Protein AF-A0A3N5ESU7-F1 (afdb_monomer_lite)

Structure (mmCIF, N/CA/C/O backbone):
data_AF-A0A3N5ESU7-F1
#
_entry.id   AF-A0A3N5ESU7-F1
#
loop_
_atom_site.group_PDB
_atom_site.id
_atom_site.type_symbol
_atom_site.label_atom_id
_atom_site.label_alt_id
_atom_site.label_comp_id
_atom_site.label_asym_id
_atom_site.label_entity_id
_atom_site.label_seq_id
_atom_site.pdbx_PDB_ins_code
_atom_site.Cartn_x
_atom_site.Cartn_y
_atom_site.Cartn_z
_atom_site.occupancy
_atom_site.B_iso_or_equiv
_atom_site.auth_seq_id
_atom_site.auth_comp_id
_atom_site.auth_asym_id
_atom_site.auth_atom_id
_atom_site.pdbx_PDB_model_num
ATOM 1 N N . MET A 1 1 ? -9.146 22.031 25.992 1.00 67.94 1 MET A N 1
ATOM 2 C CA . MET A 1 1 ? -7.794 21.442 25.956 1.00 67.94 1 MET A CA 1
ATOM 3 C C . MET A 1 1 ? -7.318 21.560 24.525 1.00 67.94 1 MET A C 1
ATOM 5 O O . MET A 1 1 ? -8.022 21.078 23.650 1.00 67.94 1 MET A O 1
ATOM 9 N N . ASP A 1 2 ? -6.234 22.289 24.282 1.00 82.75 2 ASP A N 1
ATOM 10 C CA . ASP A 1 2 ? -5.655 22.416 22.942 1.00 82.75 2 ASP A CA 1
ATOM 11 C C . ASP A 1 2 ? -4.749 21.203 22.685 1.00 82.75 2 ASP A C 1
ATOM 13 O O . ASP A 1 2 ? -3.868 20.911 23.492 1.00 82.75 2 ASP A O 1
ATOM 17 N N . LEU A 1 3 ? -5.025 20.456 21.615 1.00 87.44 3 LEU A N 1
ATOM 18 C CA . LEU A 1 3 ? -4.302 19.239 21.217 1.00 87.44 3 LEU A CA 1
ATOM 19 C C . LEU A 1 3 ? -3.495 19.452 19.926 1.00 87.44 3 LEU A C 1
ATOM 21 O O . LEU A 1 3 ? -3.022 18.493 19.310 1.00 87.44 3 LEU A O 1
ATOM 25 N N . SER A 1 4 ? -3.345 20.705 19.496 1.00 86.56 4 SER A N 1
ATOM 26 C CA . SER A 1 4 ? -2.638 21.060 18.271 1.00 86.56 4 SER A CA 1
ATOM 27 C C . SER A 1 4 ? -1.185 20.577 18.315 1.00 86.56 4 SER A C 1
ATOM 29 O O . SER A 1 4 ? -0.419 20.922 19.210 1.00 86.56 4 SER A O 1
ATOM 31 N N . GLY A 1 5 ? -0.794 19.767 17.329 1.00 86.25 5 GLY A N 1
ATOM 32 C CA . GLY A 1 5 ? 0.573 19.254 17.202 1.00 86.25 5 GLY A CA 1
ATOM 33 C C . GLY A 1 5 ? 0.890 18.002 18.024 1.00 86.25 5 GLY A C 1
ATOM 34 O O . GLY A 1 5 ? 2.045 17.571 18.012 1.00 86.25 5 GLY A O 1
ATOM 35 N N . LEU A 1 6 ? -0.097 17.388 18.691 1.00 86.75 6 LEU A N 1
ATOM 36 C CA . LEU A 1 6 ? 0.080 16.085 19.333 1.00 86.75 6 LEU A CA 1
ATOM 37 C C . LEU A 1 6 ? 0.543 15.048 18.296 1.00 86.75 6 LEU A C 1
ATOM 39 O O . LEU A 1 6 ? -0.131 14.795 17.299 1.00 86.75 6 LEU A O 1
ATOM 43 N N . LYS A 1 7 ? 1.704 14.440 18.548 1.00 86.50 7 LYS A N 1
ATOM 44 C CA . LYS A 1 7 ? 2.258 13.339 17.757 1.00 86.50 7 LYS A CA 1
ATOM 45 C C . LYS A 1 7 ? 2.439 12.137 18.664 1.00 86.50 7 LYS A C 1
ATOM 47 O O . LYS A 1 7 ? 2.999 12.257 19.749 1.00 86.50 7 LYS A O 1
ATOM 52 N N . PHE A 1 8 ? 2.004 10.984 18.193 1.00 85.31 8 PHE A N 1
ATOM 53 C CA . PHE A 1 8 ? 2.199 9.703 18.851 1.00 85.31 8 PHE A CA 1
ATOM 54 C C . PHE A 1 8 ? 2.581 8.669 17.794 1.00 85.31 8 PHE A C 1
ATOM 56 O O . PHE A 1 8 ? 2.331 8.861 16.602 1.00 85.31 8 PHE A O 1
ATOM 63 N N . LEU A 1 9 ? 3.244 7.598 18.222 1.00 83.62 9 LEU A N 1
ATOM 64 C CA . LEU A 1 9 ? 3.512 6.469 17.342 1.00 83.62 9 LEU A CA 1
ATOM 65 C C . LEU A 1 9 ? 2.192 5.745 17.102 1.00 83.62 9 LEU A C 1
ATOM 67 O O . LEU A 1 9 ? 1.533 5.379 18.069 1.00 83.62 9 LEU A O 1
ATOM 71 N N . SER A 1 10 ? 1.839 5.546 15.834 1.00 84.31 10 SER A N 1
ATOM 72 C CA . SER A 1 10 ? 0.693 4.730 15.452 1.00 84.31 10 SER A CA 1
ATOM 73 C C . SER A 1 10 ? 1.152 3.551 14.608 1.00 84.31 10 SER A C 1
ATOM 75 O O . SER A 1 10 ? 1.995 3.707 13.718 1.00 84.31 10 SER A O 1
ATOM 77 N N . SER A 1 11 ? 0.619 2.368 14.899 1.00 91.69 11 SER A N 1
ATOM 78 C CA . SER A 1 11 ? 0.835 1.175 14.078 1.00 91.69 11 SER A CA 1
ATOM 79 C C . SER A 1 11 ? -0.348 0.940 13.142 1.00 91.69 11 SER A C 1
ATOM 81 O O . SER A 1 11 ? -1.488 1.296 13.432 1.00 91.69 11 SER A O 1
ATOM 83 N N . SER A 1 12 ? -0.087 0.376 11.966 1.00 93.81 12 SER A N 1
ATOM 84 C CA . SER A 1 12 ? -1.148 -0.039 11.049 1.00 93.81 12 SER A CA 1
ATOM 85 C C . SER A 1 12 ? -0.792 -1.368 10.411 1.00 93.81 12 SER A C 1
ATOM 87 O O . SER A 1 12 ? 0.336 -1.553 9.950 1.00 9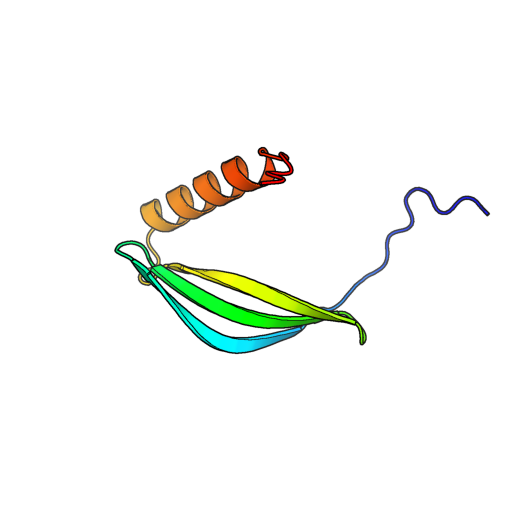3.81 12 SER A O 1
ATOM 89 N N . THR A 1 13 ? -1.754 -2.281 10.379 1.00 95.56 13 THR A N 1
ATOM 90 C CA . THR A 1 13 ? -1.656 -3.550 9.658 1.00 95.56 13 THR A CA 1
ATOM 91 C C . THR A 1 13 ? -2.571 -3.515 8.443 1.00 95.56 13 THR A C 1
ATOM 93 O O . THR A 1 13 ? -3.608 -2.854 8.448 1.00 95.56 13 THR A O 1
ATOM 96 N N . TYR A 1 14 ? -2.161 -4.201 7.379 1.00 96.19 14 TYR A N 1
ATOM 97 C CA . TYR A 1 14 ? -2.914 -4.279 6.132 1.00 96.19 14 TYR A CA 1
ATOM 98 C C . TYR A 1 14 ? -3.147 -5.746 5.793 1.00 96.19 14 TYR A C 1
ATOM 100 O O . TYR A 1 14 ? -2.187 -6.494 5.594 1.00 96.19 14 TYR A O 1
ATOM 108 N N . THR A 1 15 ? -4.411 -6.143 5.699 1.00 96.88 15 THR A N 1
ATOM 109 C CA . THR A 1 15 ? -4.820 -7.491 5.299 1.00 96.88 15 THR A CA 1
ATOM 110 C C . THR A 1 15 ? -5.419 -7.424 3.905 1.00 96.88 15 THR A C 1
ATOM 112 O O . THR A 1 15 ? -6.437 -6.771 3.690 1.00 96.88 15 THR A O 1
ATOM 115 N N . VAL A 1 16 ? -4.786 -8.084 2.934 1.00 97.00 16 VAL A N 1
ATOM 116 C CA . VAL A 1 16 ? -5.290 -8.118 1.555 1.00 97.00 16 VAL A CA 1
ATOM 117 C C . VAL A 1 16 ? -6.573 -8.944 1.502 1.00 97.00 16 VAL A C 1
ATOM 119 O O . VAL A 1 16 ? -6.575 -10.111 1.886 1.00 97.00 16 VAL A O 1
ATOM 122 N N . VAL A 1 17 ? -7.641 -8.337 0.986 1.00 97.44 17 VAL A N 1
ATOM 123 C CA . VAL A 1 17 ? -8.940 -8.983 0.754 1.00 97.44 17 VAL A CA 1
ATOM 124 C C . VAL A 1 17 ? -8.968 -9.623 -0.633 1.00 97.44 17 VAL A C 1
ATOM 126 O O . VAL A 1 17 ? -9.418 -10.754 -0.791 1.00 97.44 17 VAL A O 1
ATOM 129 N N . GLY A 1 18 ? -8.457 -8.919 -1.647 1.00 95.81 18 GLY A N 1
ATOM 130 C CA . GLY A 1 18 ? -8.412 -9.435 -3.013 1.00 95.81 18 GLY A CA 1
ATOM 131 C C . GLY A 1 18 ? -7.984 -8.402 -4.047 1.00 95.81 18 GLY A C 1
ATOM 132 O O . GLY A 1 18 ? -7.763 -7.234 -3.740 1.00 95.81 18 GLY A O 1
ATOM 133 N N . GLU A 1 19 ? -7.864 -8.839 -5.296 1.00 96.75 19 GLU A N 1
ATOM 134 C CA . GLU A 1 19 ? -7.623 -7.960 -6.441 1.00 96.75 19 GLU A CA 1
ATOM 135 C C . GLU A 1 19 ? -8.928 -7.301 -6.893 1.00 96.75 19 GLU A C 1
ATOM 137 O O . GLU A 1 19 ? -9.935 -7.978 -7.081 1.00 96.75 19 GLU A O 1
ATOM 142 N N . ILE A 1 20 ? -8.890 -5.985 -7.102 1.00 96.88 20 ILE A N 1
ATOM 143 C CA . ILE A 1 20 ? -10.025 -5.206 -7.626 1.00 96.8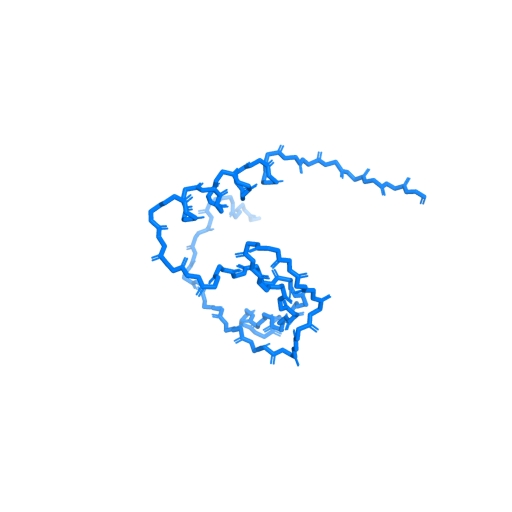8 20 ILE A CA 1
ATOM 144 C C . ILE A 1 20 ? -9.733 -4.569 -8.983 1.00 96.88 20 ILE A C 1
ATOM 146 O O . ILE A 1 20 ? -10.631 -4.034 -9.625 1.00 96.88 20 ILE A O 1
ATOM 150 N N . GLY A 1 21 ? -8.483 -4.619 -9.441 1.00 93.62 21 GLY A N 1
ATOM 151 C CA . GLY A 1 21 ? -8.118 -4.071 -10.735 1.00 93.62 21 GLY A CA 1
ATOM 152 C C . GLY A 1 21 ? -6.714 -4.453 -11.165 1.00 93.62 21 GLY A C 1
ATOM 153 O O . GLY A 1 21 ? -5.809 -4.651 -10.354 1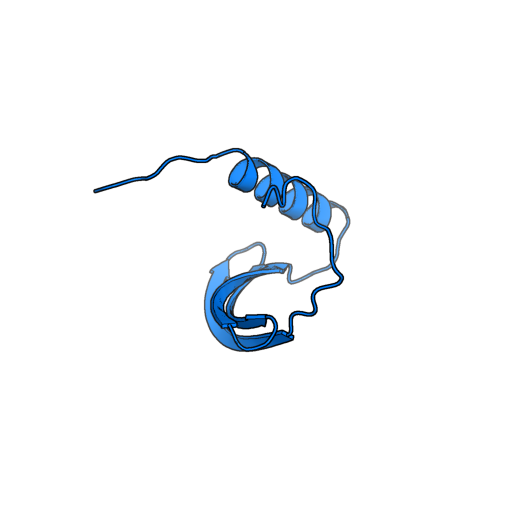.00 93.62 21 GLY A O 1
ATOM 154 N N . ARG A 1 22 ? -6.517 -4.519 -12.479 1.00 92.38 22 ARG A N 1
ATOM 155 C CA . ARG A 1 22 ? -5.244 -4.885 -13.090 1.00 92.38 22 ARG A CA 1
ATOM 156 C C . ARG A 1 22 ? -5.026 -4.082 -14.358 1.00 92.38 22 ARG A C 1
ATOM 158 O O . ARG A 1 22 ? -5.887 -4.042 -15.228 1.00 92.38 22 ARG A O 1
ATOM 165 N N . GLY A 1 23 ? -3.843 -3.489 -14.474 1.00 85.31 23 GLY A N 1
ATOM 166 C CA . GLY A 1 23 ? -3.443 -2.715 -15.646 1.00 85.31 23 GLY A CA 1
ATOM 167 C C . GLY A 1 23 ? -2.017 -3.024 -16.086 1.00 85.31 23 GLY A C 1
ATOM 168 O O . GLY A 1 23 ? -1.347 -3.893 -15.518 1.00 85.31 23 GLY A O 1
ATOM 169 N N . GLY A 1 24 ? -1.543 -2.282 -17.090 1.00 81.38 24 GLY A N 1
ATOM 170 C CA . GLY A 1 24 ? -0.193 -2.443 -17.642 1.00 81.38 24 GLY A CA 1
ATOM 171 C C . GLY A 1 24 ? 0.925 -2.182 -16.627 1.00 81.38 24 GLY A C 1
ATOM 172 O O . GLY A 1 24 ? 1.960 -2.834 -16.679 1.00 81.38 24 GLY A O 1
ATOM 173 N N . MET A 1 25 ? 0.701 -1.285 -15.661 1.00 79.44 25 MET A N 1
ATOM 174 C CA . MET A 1 25 ? 1.711 -0.916 -14.661 1.00 79.44 25 MET A CA 1
ATOM 175 C C . MET A 1 25 ? 1.679 -1.792 -13.398 1.00 79.44 25 MET A C 1
ATOM 177 O O . MET A 1 25 ? 2.676 -1.885 -12.681 1.00 79.44 25 MET A O 1
ATOM 181 N N . GLY A 1 26 ? 0.548 -2.435 -13.093 1.00 86.44 26 GLY A N 1
ATOM 182 C CA . GLY A 1 26 ? 0.330 -2.889 -11.727 1.00 86.44 26 GLY A CA 1
ATOM 183 C C . GLY A 1 26 ? -0.950 -3.657 -11.447 1.00 86.44 26 GLY A C 1
ATOM 184 O O . GLY A 1 26 ? -1.733 -3.978 -12.346 1.00 86.44 26 GLY A O 1
ATOM 185 N N . ILE A 1 27 ? -1.118 -3.952 -10.162 1.00 91.62 27 ILE A N 1
ATOM 186 C CA . ILE A 1 27 ? -2.308 -4.567 -9.575 1.00 91.62 27 ILE A CA 1
ATOM 187 C C . ILE A 1 27 ? -2.823 -3.623 -8.490 1.00 91.62 27 ILE A C 1
ATOM 189 O O . ILE A 1 27 ? -2.033 -3.067 -7.721 1.00 91.62 27 ILE A O 1
ATOM 193 N N . VAL A 1 28 ? -4.139 -3.445 -8.449 1.00 94.19 28 VAL A N 1
ATOM 194 C CA . VAL A 1 28 ? -4.855 -2.742 -7.388 1.00 94.19 28 VAL A CA 1
ATOM 195 C C . VAL A 1 28 ? -5.538 -3.787 -6.516 1.00 94.19 28 VAL A C 1
ATOM 197 O O . VAL A 1 28 ? -6.326 -4.601 -7.002 1.00 94.19 28 VAL A O 1
ATOM 200 N N . LEU A 1 29 ? -5.210 -3.768 -5.231 1.00 96.38 29 LEU A N 1
ATOM 201 C CA . LEU A 1 29 ? -5.731 -4.684 -4.226 1.00 96.38 29 LEU A CA 1
ATOM 202 C C . LEU A 1 29 ? -6.689 -3.933 -3.306 1.00 96.38 29 LEU A C 1
ATOM 204 O O . LEU A 1 29 ? -6.385 -2.822 -2.885 1.00 96.38 29 LEU A O 1
ATOM 208 N N . LEU A 1 30 ? -7.810 -4.551 -2.954 1.00 97.62 30 LEU A N 1
ATOM 209 C CA . LEU A 1 30 ? -8.584 -4.150 -1.789 1.00 97.62 30 LEU A CA 1
ATOM 210 C C . LEU A 1 30 ? -7.912 -4.732 -0.548 1.00 97.62 30 LEU A C 1
ATOM 212 O O . LEU A 1 30 ? -7.611 -5.929 -0.504 1.00 97.62 30 LEU A O 1
ATOM 216 N N . ALA A 1 31 ? -7.683 -3.895 0.455 1.00 97.69 31 ALA A N 1
ATOM 217 C CA . ALA A 1 31 ? -7.149 -4.311 1.739 1.00 97.69 31 ALA A CA 1
ATOM 218 C C . ALA A 1 31 ? -7.939 -3.683 2.885 1.00 97.69 31 ALA A C 1
ATOM 220 O O . ALA A 1 31 ? -8.404 -2.548 2.789 1.00 97.69 31 ALA A O 1
ATOM 221 N N . GLU A 1 32 ? -8.049 -4.423 3.980 1.00 97.38 32 GLU A N 1
ATOM 222 C CA . GLU A 1 32 ? -8.473 -3.881 5.261 1.00 97.38 32 GLU A CA 1
ATOM 223 C C . GLU A 1 32 ? -7.242 -3.313 5.970 1.00 97.38 32 GLU A C 1
ATOM 225 O O . GLU A 1 32 ? -6.271 -4.030 6.224 1.00 97.38 32 GLU A O 1
ATOM 230 N N . LYS A 1 33 ? -7.268 -2.013 6.256 1.00 96.50 33 LYS A N 1
ATOM 231 C CA . LYS A 1 33 ? -6.290 -1.332 7.099 1.00 96.50 33 LYS A CA 1
ATOM 232 C C . LYS A 1 33 ? -6.837 -1.309 8.517 1.00 96.50 33 LYS A C 1
ATOM 234 O O . LYS A 1 33 ? -7.849 -0.661 8.762 1.00 96.50 33 LYS A O 1
ATOM 239 N N . ASN A 1 34 ? -6.148 -1.961 9.446 1.00 95.56 34 ASN A N 1
ATOM 240 C CA . ASN A 1 34 ? -6.436 -1.829 10.866 1.00 95.56 34 ASN A CA 1
ATOM 241 C C . ASN A 1 34 ? -5.415 -0.885 11.506 1.00 95.56 34 ASN A C 1
ATOM 243 O O . ASN A 1 34 ? -4.210 -1.142 11.471 1.00 95.56 34 ASN A O 1
ATOM 247 N N . SER A 1 35 ? -5.899 0.209 12.081 1.00 93.25 35 SER A N 1
ATOM 248 C CA . SER A 1 35 ? -5.105 1.160 12.852 1.00 93.25 35 SER A CA 1
ATOM 249 C C . SER A 1 35 ? -5.651 1.195 14.268 1.00 93.25 35 SER A C 1
ATOM 251 O O . SER A 1 35 ? -6.630 1.882 14.544 1.00 93.25 35 SER A O 1
ATOM 253 N N . GLU A 1 36 ? -5.028 0.413 15.150 1.00 90.62 36 GLU A N 1
ATOM 254 C CA . GLU A 1 36 ? -5.314 0.426 16.592 1.00 90.62 36 GLU A CA 1
ATOM 255 C C . GLU A 1 36 ? -6.801 0.196 16.916 1.00 90.62 36 GLU A C 1
ATOM 257 O O . GLU A 1 36 ? -7.372 0.821 17.805 1.00 90.62 36 GLU A O 1
ATOM 262 N N . GLY A 1 37 ? -7.433 -0.730 16.183 1.00 87.75 37 GLY A N 1
ATOM 263 C CA . GLY A 1 37 ? -8.838 -1.098 16.366 1.00 87.75 37 GLY A CA 1
ATOM 264 C C . GLY A 1 37 ? -9.816 -0.379 15.435 1.00 87.75 37 GLY A C 1
ATOM 265 O O . GLY A 1 37 ? -10.979 -0.773 15.382 1.00 87.75 37 GLY A O 1
ATOM 266 N N . VAL A 1 38 ? -9.366 0.612 14.661 1.00 90.62 38 VAL A N 1
ATOM 267 C CA . VAL A 1 38 ? -10.163 1.227 13.588 1.00 90.62 38 VAL A CA 1
ATOM 268 C C . VAL A 1 38 ? -9.879 0.506 12.276 1.00 90.62 38 VAL A C 1
ATOM 270 O O . VAL A 1 38 ? -8.722 0.417 11.865 1.00 90.62 38 VAL A O 1
ATOM 273 N N . ALA A 1 39 ? -10.925 -0.016 11.634 1.00 91.94 39 ALA A N 1
ATOM 274 C CA . ALA A 1 39 ? -10.830 -0.723 10.362 1.00 91.94 39 ALA A CA 1
ATOM 275 C C . ALA A 1 39 ? -11.349 0.149 9.210 1.00 91.94 39 ALA A C 1
ATOM 277 O O . ALA A 1 39 ? -12.502 0.579 9.227 1.00 91.94 39 ALA A O 1
ATOM 278 N N . ASP A 1 40 ? -10.506 0.350 8.199 1.00 95.38 40 ASP A N 1
ATOM 279 C CA . ASP A 1 40 ? -10.834 1.048 6.958 1.00 95.38 40 ASP A CA 1
ATOM 280 C C . ASP A 1 40 ? -10.639 0.107 5.763 1.00 95.38 40 ASP A C 1
ATOM 282 O O . ASP A 1 40 ? -9.673 -0.659 5.714 1.00 95.38 40 ASP A O 1
ATOM 286 N N . LEU A 1 41 ? -11.496 0.211 4.745 1.00 96.25 41 LEU A N 1
ATOM 287 C CA . LEU A 1 41 ? -11.220 -0.392 3.441 1.00 96.25 41 LEU A CA 1
ATOM 288 C C . LEU A 1 41 ? -10.401 0.577 2.590 1.00 96.25 41 LEU A C 1
ATOM 290 O O . LEU A 1 41 ? -10.801 1.719 2.367 1.00 96.25 41 LEU A O 1
ATOM 294 N N . VAL A 1 42 ? -9.259 0.108 2.091 1.00 96.06 42 VAL A N 1
ATOM 295 C CA . VAL A 1 42 ? -8.330 0.898 1.279 1.00 96.06 42 VAL A CA 1
ATOM 296 C C . VAL A 1 42 ? -7.963 0.171 -0.010 1.00 96.06 42 VAL A C 1
ATOM 298 O O . VAL A 1 42 ? -7.925 -1.059 -0.069 1.00 96.06 42 VAL A O 1
ATOM 301 N N . ALA A 1 43 ? -7.641 0.942 -1.047 1.00 95.19 43 ALA A N 1
ATOM 302 C CA . ALA A 1 43 ? -7.034 0.420 -2.263 1.00 95.19 43 ALA A CA 1
ATOM 303 C C . ALA A 1 43 ? -5.502 0.519 -2.171 1.00 95.19 43 ALA A C 1
ATOM 305 O O . ALA A 1 43 ? -4.953 1.597 -1.956 1.00 95.19 43 ALA A O 1
ATOM 306 N N . LEU A 1 44 ? -4.802 -0.598 -2.371 1.00 93.31 44 LEU A N 1
ATOM 307 C CA . LEU A 1 44 ? -3.344 -0.659 -2.460 1.00 93.31 44 LEU A CA 1
ATOM 308 C C . LEU A 1 44 ? -2.922 -0.841 -3.917 1.00 93.31 44 LEU A C 1
ATOM 310 O O . LEU A 1 44 ? -3.195 -1.876 -4.529 1.00 93.31 44 LEU A O 1
ATOM 314 N N . LYS A 1 45 ? -2.219 0.148 -4.474 1.00 91.12 45 LYS A N 1
ATOM 315 C CA . LYS A 1 45 ? -1.645 0.064 -5.821 1.00 91.12 45 LYS A CA 1
ATOM 316 C C . LYS A 1 45 ? -0.210 -0.450 -5.758 1.00 91.12 45 LYS A C 1
ATOM 318 O O . LYS A 1 45 ? 0.632 0.103 -5.057 1.00 91.12 45 LYS A O 1
ATOM 323 N N . THR A 1 46 ? 0.074 -1.501 -6.518 1.00 88.56 46 THR A N 1
ATOM 324 C CA . THR A 1 46 ? 1.391 -2.155 -6.569 1.00 88.56 46 THR A CA 1
ATOM 325 C C . THR A 1 46 ? 1.955 -2.147 -7.986 1.00 88.56 46 THR A C 1
ATOM 327 O O . THR A 1 46 ? 1.198 -2.176 -8.956 1.00 88.56 46 THR A O 1
ATOM 330 N N . ILE A 1 47 ? 3.284 -2.145 -8.115 1.00 85.75 47 ILE A N 1
ATOM 331 C CA . ILE A 1 47 ? 3.988 -2.344 -9.391 1.00 85.75 47 ILE A CA 1
ATOM 332 C C . ILE A 1 47 ? 4.467 -3.792 -9.505 1.0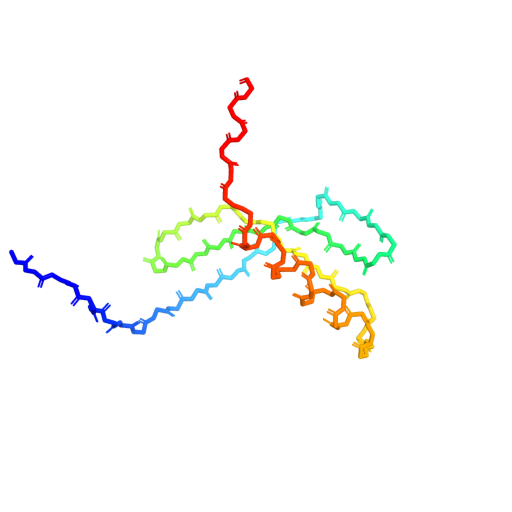0 85.75 47 ILE A C 1
ATOM 334 O O . ILE A 1 47 ? 4.949 -4.370 -8.535 1.00 85.75 47 ILE A O 1
ATOM 338 N N . ARG A 1 48 ? 4.351 -4.392 -10.696 1.00 75.38 48 ARG A N 1
ATOM 339 C CA . ARG A 1 48 ? 4.719 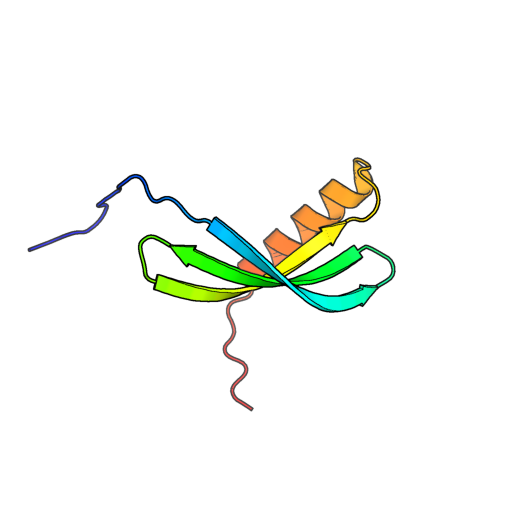-5.810 -10.905 1.00 75.38 48 ARG A CA 1
ATOM 340 C C . ARG A 1 48 ? 6.221 -6.056 -10.962 1.00 75.38 48 ARG A C 1
ATOM 342 O O . ARG A 1 48 ? 6.687 -7.134 -10.612 1.00 75.38 48 ARG A O 1
ATOM 349 N N . THR A 1 49 ? 6.966 -5.071 -11.446 1.00 78.62 49 THR A N 1
ATOM 350 C CA . THR A 1 49 ? 8.410 -5.176 -11.638 1.00 78.62 49 THR A CA 1
ATOM 351 C C . THR A 1 49 ? 9.055 -3.951 -11.035 1.00 78.62 49 THR A C 1
ATOM 353 O O . THR A 1 49 ? 8.745 -2.824 -11.430 1.00 78.62 49 THR A O 1
ATOM 356 N N . LYS A 1 50 ? 9.955 -4.183 -10.081 1.00 73.50 50 LYS A N 1
ATOM 357 C CA . LYS A 1 50 ? 10.737 -3.124 -9.461 1.00 73.50 50 LYS A CA 1
ATOM 358 C C . LYS A 1 50 ? 11.798 -2.651 -10.456 1.00 73.50 50 LYS A C 1
ATOM 360 O O . LYS A 1 50 ? 12.816 -3.308 -10.641 1.00 73.50 50 LYS A O 1
ATOM 365 N N . SER A 1 51 ? 11.532 -1.525 -11.106 1.00 82.25 51 SER A N 1
ATOM 366 C CA . SER A 1 51 ? 12.503 -0.756 -11.884 1.00 82.25 51 SER A CA 1
ATOM 367 C C . SER A 1 51 ? 12.485 0.692 -11.402 1.00 82.25 51 SER A C 1
ATOM 369 O O . SER A 1 51 ? 11.463 1.160 -10.892 1.00 82.25 51 SER A O 1
ATOM 371 N N . ALA A 1 52 ? 13.605 1.399 -11.564 1.00 82.31 52 ALA A N 1
ATOM 372 C CA . ALA A 1 52 ? 13.701 2.806 -11.175 1.00 82.31 52 ALA A CA 1
ATOM 373 C C . ALA A 1 52 ? 12.627 3.661 -11.875 1.00 82.31 52 ALA A C 1
ATOM 375 O O . ALA A 1 52 ? 11.980 4.485 -11.232 1.00 82.31 52 ALA A O 1
ATOM 376 N N . ASP A 1 53 ? 12.365 3.392 -13.157 1.00 84.69 53 ASP A N 1
ATOM 377 C CA . ASP A 1 53 ? 11.362 4.111 -13.946 1.00 84.69 53 ASP A CA 1
ATOM 378 C C . ASP A 1 53 ? 9.932 3.878 -13.444 1.00 84.69 53 ASP A C 1
ATOM 380 O O . ASP A 1 53 ? 9.143 4.819 -13.346 1.00 84.69 53 ASP A O 1
ATOM 384 N N . HIS A 1 54 ? 9.573 2.636 -13.102 1.00 81.44 54 HIS A N 1
ATOM 385 C CA . HIS A 1 54 ? 8.243 2.333 -12.567 1.00 81.44 54 HIS A CA 1
ATOM 386 C C . HIS A 1 54 ? 8.048 2.895 -11.161 1.00 81.44 54 HIS A C 1
ATOM 388 O O . HIS A 1 54 ? 6.961 3.374 -10.843 1.00 81.44 54 HIS A O 1
ATOM 394 N N . GLU A 1 55 ? 9.090 2.876 -10.331 1.00 83.69 55 GLU A N 1
ATOM 395 C CA . GLU A 1 55 ? 9.043 3.489 -9.006 1.00 83.69 55 GLU A CA 1
ATOM 396 C C . GLU A 1 55 ? 8.861 5.010 -9.104 1.00 83.69 55 GLU A C 1
ATOM 398 O O . GLU A 1 55 ? 8.039 5.579 -8.385 1.00 83.69 55 GLU A O 1
ATOM 403 N N . LEU A 1 56 ? 9.574 5.666 -10.028 1.00 86.00 56 LEU A N 1
ATOM 404 C CA . LEU A 1 56 ? 9.436 7.100 -10.272 1.00 86.00 56 LEU A CA 1
ATOM 405 C C . LEU A 1 56 ? 8.022 7.455 -10.744 1.00 86.00 56 LEU A C 1
ATOM 407 O O . LEU A 1 56 ? 7.419 8.383 -10.208 1.00 86.00 56 LEU A O 1
ATOM 411 N N . ARG A 1 57 ? 7.472 6.698 -11.701 1.00 84.38 57 ARG A N 1
ATOM 412 C CA . ARG A 1 57 ? 6.103 6.908 -12.199 1.00 84.38 57 ARG A CA 1
ATOM 413 C C . ARG A 1 57 ? 5.054 6.716 -11.107 1.00 84.38 57 ARG A C 1
ATOM 415 O O . ARG A 1 57 ? 4.153 7.539 -10.993 1.00 84.38 57 ARG A O 1
ATOM 422 N N . LEU A 1 58 ? 5.196 5.688 -10.268 1.00 84.31 58 LEU A N 1
ATOM 423 C CA . LEU A 1 58 ? 4.287 5.459 -9.142 1.00 84.31 58 LEU A CA 1
ATOM 424 C C . LEU A 1 58 ? 4.342 6.613 -8.127 1.00 84.31 58 LEU A C 1
ATOM 426 O O . LEU A 1 58 ? 3.305 7.066 -7.652 1.00 84.31 58 LEU A O 1
ATOM 430 N N . LYS A 1 59 ? 5.544 7.122 -7.821 1.00 84.81 59 LYS A N 1
ATOM 431 C CA . LYS A 1 59 ? 5.725 8.295 -6.949 1.00 84.81 59 LYS A CA 1
ATOM 432 C C . LYS A 1 59 ? 5.091 9.555 -7.541 1.00 84.81 59 LYS A C 1
ATOM 434 O O . LYS A 1 59 ? 4.471 10.320 -6.810 1.00 84.81 59 LYS A O 1
ATOM 439 N N . GLN A 1 60 ? 5.243 9.776 -8.847 1.00 86.50 60 GLN A N 1
ATOM 440 C CA . GLN A 1 60 ? 4.626 10.909 -9.541 1.00 86.50 60 GLN A CA 1
ATOM 441 C C . GLN A 1 60 ? 3.100 10.847 -9.468 1.00 86.50 60 GLN A C 1
ATOM 443 O O . GLN A 1 60 ? 2.482 11.847 -9.118 1.00 86.50 60 GLN A O 1
ATOM 448 N N . GLU A 1 61 ? 2.511 9.682 -9.734 1.00 82.75 61 GLU A N 1
ATOM 449 C CA . GLU A 1 61 ? 1.065 9.478 -9.628 1.00 82.75 61 GLU A CA 1
ATOM 450 C C . GLU A 1 61 ? 0.561 9.751 -8.206 1.00 82.75 61 GLU A C 1
ATOM 452 O O . GLU A 1 61 ? -0.325 10.581 -8.026 1.00 82.75 61 GLU A O 1
ATOM 457 N N . ALA A 1 62 ? 1.201 9.163 -7.189 1.00 82.12 62 ALA A N 1
ATOM 458 C CA . ALA A 1 62 ? 0.830 9.393 -5.794 1.00 82.12 62 ALA A CA 1
ATOM 459 C C . ALA A 1 62 ? 0.885 10.883 -5.413 1.00 82.12 62 ALA A C 1
ATOM 461 O O . ALA A 1 62 ? -0.005 11.382 -4.726 1.00 82.12 62 ALA A O 1
ATOM 462 N N . ASN A 1 63 ? 1.903 11.616 -5.874 1.00 83.81 63 ASN A N 1
ATOM 463 C CA . ASN A 1 63 ? 2.027 13.047 -5.598 1.00 83.81 63 ASN A CA 1
ATOM 464 C C . ASN A 1 63 ? 0.925 13.875 -6.275 1.00 83.81 63 ASN A C 1
ATOM 466 O O . ASN A 1 63 ? 0.421 14.816 -5.662 1.00 83.81 63 ASN A O 1
ATOM 470 N N . ILE A 1 64 ? 0.554 13.536 -7.514 1.00 83.50 64 ILE A N 1
ATOM 471 C CA . ILE A 1 64 ? -0.538 14.203 -8.236 1.00 83.50 64 ILE A CA 1
ATOM 472 C C . ILE A 1 64 ? -1.862 13.951 -7.511 1.00 83.50 64 ILE A C 1
ATOM 474 O O . ILE A 1 64 ? -2.545 14.912 -7.163 1.00 83.50 64 ILE A O 1
ATOM 478 N N . ASP A 1 65 ? -2.177 12.692 -7.202 1.00 77.94 65 ASP A N 1
ATOM 479 C CA . ASP A 1 65 ? -3.420 12.312 -6.522 1.00 77.94 65 ASP A CA 1
ATOM 480 C C . ASP A 1 65 ? -3.538 12.974 -5.143 1.00 77.94 65 ASP A C 1
ATOM 482 O O . ASP A 1 65 ? -4.591 13.491 -4.783 1.00 77.94 65 ASP A O 1
ATOM 486 N N . THR A 1 66 ? -2.439 13.040 -4.382 1.00 78.50 66 THR A N 1
ATOM 487 C CA . THR A 1 66 ? -2.432 13.684 -3.055 1.00 78.50 66 THR A CA 1
ATOM 488 C C . THR A 1 66 ? -2.676 15.197 -3.144 1.00 78.50 66 THR A C 1
ATOM 490 O O . THR A 1 66 ? -3.226 15.797 -2.215 1.00 78.50 66 THR A O 1
ATOM 493 N N . GLY A 1 67 ? -2.257 15.825 -4.249 1.00 73.75 67 GLY A N 1
ATOM 494 C CA . GLY A 1 67 ? -2.460 17.250 -4.515 1.00 73.75 67 GLY A CA 1
ATOM 495 C C . GLY A 1 67 ? -3.869 17.599 -4.998 1.00 73.75 67 GLY A C 1
ATOM 496 O O . GLY A 1 67 ? -4.284 18.753 -4.879 1.00 73.75 67 GLY A O 1
ATOM 497 N N . LEU A 1 68 ? -4.622 16.624 -5.508 1.00 76.62 68 LEU A N 1
ATOM 498 C CA . LEU A 1 68 ? -5.984 16.813 -5.988 1.00 76.62 68 LEU A CA 1
ATOM 499 C C . LEU A 1 68 ? -6.977 16.517 -4.860 1.00 76.62 68 LEU A C 1
ATOM 501 O O . LEU A 1 68 ? -7.316 15.374 -4.572 1.00 76.62 68 LEU A O 1
ATOM 505 N N . ARG A 1 69 ? -7.477 17.575 -4.219 1.00 71.81 69 ARG A N 1
ATOM 506 C CA . ARG A 1 69 ? -8.604 17.487 -3.281 1.00 71.81 69 ARG A CA 1
ATOM 507 C C . ARG A 1 69 ? -9.830 18.110 -3.921 1.00 71.81 69 ARG A C 1
ATOM 509 O O . ARG A 1 69 ? -9.982 19.327 -3.914 1.00 71.81 69 ARG A O 1
ATOM 516 N N . HIS A 1 70 ? -10.685 17.270 -4.486 1.00 74.81 70 HIS A N 1
ATOM 517 C CA . HIS A 1 70 ? -11.961 17.693 -5.041 1.00 74.81 70 HIS A CA 1
ATOM 518 C C . HIS A 1 70 ? -13.019 16.649 -4.691 1.00 74.81 70 HIS A C 1
ATOM 520 O O . HIS A 1 70 ? -12.907 15.495 -5.098 1.00 74.81 70 HIS A O 1
ATOM 526 N N . GLU A 1 71 ? -14.045 17.040 -3.938 1.00 64.94 71 GLU A N 1
ATOM 527 C CA . GLU A 1 71 ? -15.224 16.195 -3.755 1.00 64.94 71 GLU A CA 1
ATOM 528 C C . GLU A 1 71 ? -16.018 16.206 -5.060 1.00 64.94 71 GLU A C 1
ATOM 530 O O . GLU A 1 71 ? -16.571 17.230 -5.458 1.00 64.94 71 GLU A O 1
ATOM 535 N N . ASN A 1 72 ? -16.027 15.086 -5.781 1.00 67.25 72 ASN A N 1
ATOM 536 C CA . ASN A 1 72 ? -16.875 14.946 -6.956 1.00 67.25 72 ASN A CA 1
ATOM 537 C C . ASN A 1 72 ? -18.240 14.403 -6.519 1.00 67.25 72 ASN A C 1
ATOM 539 O O . ASN A 1 72 ? -18.500 13.205 -6.617 1.00 67.25 72 ASN A O 1
ATOM 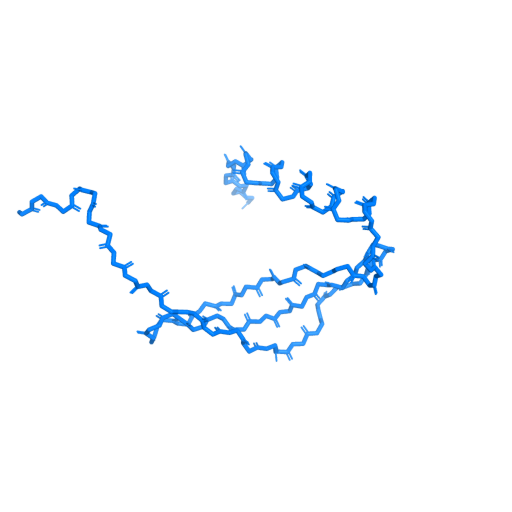543 N N . ASN A 1 73 ? -19.077 15.293 -5.983 1.00 52.41 73 ASN A N 1
ATOM 544 C CA . ASN A 1 73 ? -20.449 14.977 -5.592 1.00 52.41 73 ASN A CA 1
ATOM 545 C C . ASN A 1 73 ? -21.321 14.974 -6.855 1.00 52.41 73 ASN A C 1
ATOM 547 O O . ASN A 1 73 ? -21.790 16.026 -7.291 1.00 52.41 73 ASN A O 1
ATOM 551 N N . GLY A 1 74 ? -21.433 13.799 -7.479 1.00 44.12 74 GLY A N 1
ATOM 552 C CA . GLY A 1 74 ? -22.374 13.524 -8.569 1.00 44.12 74 GLY A CA 1
ATOM 553 C C . GLY A 1 74 ? -23.781 13.241 -8.067 1.00 44.12 74 GLY A C 1
ATOM 554 O O . GLY A 1 74 ? -23.911 12.766 -6.916 1.00 44.12 74 GLY A O 1
#

Foldseek 3Di:
DDCPPDDDDKDKDKAFPAWDDDDPFFTWTWIWIDIPNDTDTDIDTDGPDDDPVSVVVVVVVVVVVVPDDDDPPD

Secondary structure (DSSP, 8-state):
---TT-------EEEEEEEEEE-SSEEEEEEEEEETTEEEEEEEEEESS--HHHHHHHHHHHHHHHH-------

Radius of gyration: 15.95 Å; chains: 1; bounding box: 36×32×44 Å

Sequence (74 aa):
MDLSGLKFLSSSTYTVVGEIGRGGMGIVLLAEKNSEGVADLVALKTIRTKSADHELRLKQEANIDTGLRHENNG

pLDDT: mean 85.93, std 10.2, range [44.12, 97.69]